Protein AF-A0A2V9PCC1-F1 (afdb_monomer)

Solvent-accessible surface area (backbone atoms only — not comparable to full-atom values): 8270 Å² total; per-residue (Å²): 134,80,91,82,87,78,76,85,77,72,77,67,80,59,93,85,68,75,61,95,77,69,79,76,65,54,59,35,31,35,41,81,29,73,92,60,86,72,47,57,74,40,73,50,79,47,81,43,75,48,68,44,50,47,42,18,50,54,51,19,64,72,63,86,24,42,35,32,40,27,38,42,73,52,75,82,56,82,82,71,51,66,89,36,39,51,58,56,30,20,36,22,38,59,76,44,77,45,81,45,98,86,75,31,36,42,35,34,34,32,25,65,37,41,24,33,57,78,45,61,44,77,68,79,74,31,36,34,29,36,42,45,77,48,82,81,83,77,85,126

Sequence (140 aa):
MAEQTNEEITQALKPSEVDPQLQIPSELPLLPLRDIVIYPFMIVPLFVSRDRSIRAVDEALGENRMILLVCQKDLDKEEPQQEDLYKVGTVAVIMRMLKLPDGRIRILVQGVSRAMIESVNPGGECLHAQIQVVPEILAS

pLDDT: mean 84.95, std 18.97, range [36.06, 98.12]

Mean predicted aligned error: 8.57 Å

Radius of gyration: 16.42 Å; Cα contacts (8 Å, |Δi|>4): 267; chains: 1; bounding box: 61×25×42 Å

Structure (mmCIF, N/CA/C/O backbone):
data_AF-A0A2V9PCC1-F1
#
_entry.id   AF-A0A2V9PCC1-F1
#
loop_
_atom_site.group_PDB
_atom_site.id
_atom_site.type_symbol
_atom_site.label_atom_id
_atom_site.label_alt_id
_atom_site.label_comp_id
_atom_site.label_asym_id
_atom_site.label_entity_id
_atom_site.label_seq_id
_atom_site.pdbx_PDB_ins_code
_atom_site.Cartn_x
_atom_site.Cartn_y
_atom_site.Cartn_z
_atom_site.occupancy
_atom_site.B_iso_or_equiv
_atom_site.auth_seq_id
_atom_site.auth_comp_id
_atom_site.auth_asym_id
_atom_site.auth_atom_id
_atom_site.pdbx_PDB_model_num
ATOM 1 N N . MET A 1 1 ? 46.776 -11.267 8.418 1.00 44.72 1 MET A N 1
ATOM 2 C CA . MET A 1 1 ? 46.351 -9.861 8.262 1.00 44.72 1 MET A CA 1
ATOM 3 C C . MET A 1 1 ? 44.907 -9.929 7.779 1.00 44.72 1 MET A C 1
ATOM 5 O O . MET A 1 1 ? 44.691 -10.021 6.583 1.00 44.72 1 MET A O 1
ATOM 9 N N . ALA A 1 2 ? 43.989 -10.372 8.645 1.00 36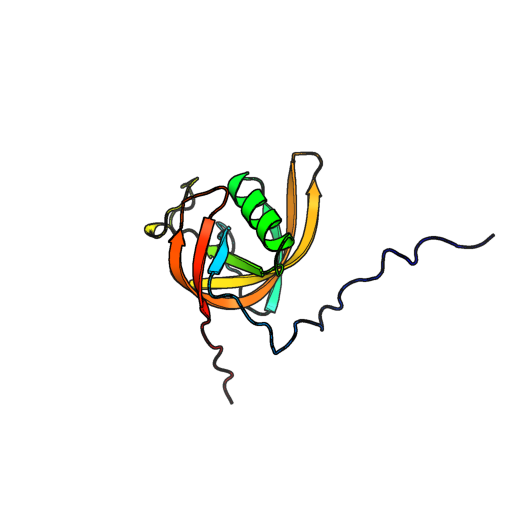.38 2 ALA A N 1
ATOM 10 C CA . ALA A 1 2 ? 43.223 -9.535 9.585 1.00 36.38 2 ALA A CA 1
ATOM 11 C C . ALA A 1 2 ? 42.457 -8.463 8.786 1.00 36.38 2 ALA A C 1
ATOM 13 O O . ALA A 1 2 ? 43.069 -7.517 8.308 1.00 36.38 2 ALA A O 1
ATOM 14 N N . GLU A 1 3 ? 41.243 -8.776 8.329 1.00 46.72 3 GLU A N 1
ATOM 15 C CA . GLU A 1 3 ? 39.999 -8.534 9.091 1.00 46.72 3 GLU A CA 1
ATOM 16 C C . GLU A 1 3 ? 39.817 -7.043 9.376 1.00 46.72 3 GLU A C 1
ATOM 18 O O . GLU A 1 3 ? 40.222 -6.557 10.421 1.00 46.72 3 GLU A O 1
ATOM 23 N N . GLN A 1 4 ? 39.258 -6.339 8.394 1.00 45.84 4 GLN A N 1
ATOM 24 C CA . GLN A 1 4 ? 38.680 -4.988 8.426 1.00 45.84 4 GLN A CA 1
ATOM 25 C C . GLN A 1 4 ? 38.272 -4.771 6.959 1.00 45.84 4 GLN A C 1
ATOM 27 O O . GLN A 1 4 ? 39.127 -4.749 6.083 1.00 45.84 4 GLN A O 1
ATOM 32 N N . THR A 1 5 ? 37.008 -4.900 6.556 1.00 45.47 5 THR A N 1
ATOM 33 C CA . THR A 1 5 ? 35.945 -3.923 6.808 1.00 45.47 5 THR A CA 1
ATOM 34 C C . THR A 1 5 ? 34.610 -4.597 6.477 1.00 45.47 5 THR A C 1
ATOM 36 O O . THR A 1 5 ? 34.262 -4.739 5.310 1.00 45.47 5 THR A O 1
ATOM 39 N N . ASN A 1 6 ? 33.880 -5.076 7.484 1.00 44.25 6 ASN A N 1
ATOM 40 C CA . ASN A 1 6 ? 32.509 -5.585 7.315 1.00 44.25 6 ASN A CA 1
ATOM 41 C C . ASN A 1 6 ? 31.594 -5.194 8.491 1.00 44.25 6 ASN A C 1
ATOM 43 O O . ASN A 1 6 ? 30.522 -5.766 8.669 1.00 44.25 6 ASN A O 1
ATOM 47 N N . GLU A 1 7 ? 32.000 -4.209 9.298 1.00 38.56 7 GLU A N 1
ATOM 48 C CA . GLU A 1 7 ? 31.243 -3.786 10.484 1.00 38.56 7 GLU A CA 1
ATOM 49 C C . GLU A 1 7 ? 30.244 -2.646 10.222 1.00 38.56 7 GLU A C 1
ATOM 51 O O . GLU A 1 7 ? 29.332 -2.458 11.020 1.00 38.56 7 GLU A O 1
ATOM 56 N N . GLU A 1 8 ? 30.297 -1.949 9.083 1.00 37.25 8 GLU A N 1
ATOM 57 C CA . GLU A 1 8 ? 29.400 -0.802 8.830 1.00 37.25 8 GLU A CA 1
ATOM 58 C C . GLU A 1 8 ? 28.034 -1.172 8.212 1.00 37.25 8 GLU A C 1
ATOM 60 O O . GLU A 1 8 ? 27.143 -0.332 8.128 1.00 37.25 8 GLU A O 1
ATOM 65 N N . ILE A 1 9 ? 27.809 -2.434 7.825 1.00 42.81 9 ILE A N 1
ATOM 66 C CA . ILE A 1 9 ? 26.540 -2.879 7.201 1.00 42.81 9 ILE A CA 1
ATOM 67 C C . ILE A 1 9 ? 25.527 -3.377 8.254 1.00 42.81 9 ILE A C 1
ATOM 69 O O . ILE A 1 9 ? 24.342 -3.565 7.970 1.00 42.81 9 ILE A O 1
ATOM 73 N N . THR A 1 10 ? 25.953 -3.533 9.510 1.00 36.06 10 THR A N 1
ATOM 74 C CA . THR A 1 10 ? 25.140 -4.135 10.579 1.00 36.06 10 THR A CA 1
ATOM 75 C C . THR A 1 10 ? 24.492 -3.100 11.493 1.00 36.06 10 THR A C 1
ATOM 77 O O . THR A 1 10 ? 24.432 -3.290 12.702 1.00 36.06 10 THR A O 1
ATOM 80 N N . GLN A 1 11 ? 23.925 -2.032 10.935 1.00 40.41 11 GLN A N 1
ATOM 81 C CA . GLN A 1 11 ? 22.886 -1.280 11.646 1.00 40.41 11 GLN A CA 1
ATOM 82 C C . GLN A 1 11 ? 21.513 -1.705 11.127 1.00 40.41 11 GLN A C 1
ATOM 84 O O . GLN A 1 11 ? 20.716 -0.941 10.592 1.00 40.41 11 GLN A O 1
ATOM 89 N N . ALA A 1 12 ? 21.272 -3.011 11.251 1.00 41.28 12 ALA A N 1
ATOM 90 C CA . ALA A 1 12 ? 19.953 -3.589 11.122 1.00 41.28 12 ALA A CA 1
ATOM 91 C C . ALA A 1 12 ? 19.090 -3.039 12.262 1.00 41.28 12 ALA A C 1
ATOM 93 O O . ALA A 1 12 ? 19.346 -3.342 13.427 1.00 41.28 12 ALA A O 1
ATOM 94 N N . LEU A 1 13 ? 18.066 -2.259 11.913 1.00 46.56 13 LEU A N 1
ATOM 95 C CA . LEU A 1 13 ? 16.925 -2.031 12.795 1.00 46.56 13 LEU A CA 1
ATOM 96 C C . LEU A 1 13 ? 16.486 -3.397 13.326 1.00 46.56 13 LEU A C 1
ATOM 98 O O . LEU A 1 13 ? 16.181 -4.314 12.549 1.00 46.56 13 LEU A O 1
ATOM 102 N N . LYS A 1 14 ? 16.560 -3.564 14.645 1.00 39.88 14 LYS A N 1
ATOM 103 C CA . LYS A 1 14 ? 16.131 -4.796 15.293 1.00 39.88 14 LYS A CA 1
ATOM 104 C C . LYS A 1 14 ? 14.619 -4.915 15.062 1.00 39.88 14 LYS A C 1
ATOM 106 O O . LYS A 1 14 ? 13.917 -3.924 15.247 1.00 39.88 14 LYS A O 1
ATOM 111 N N . PRO A 1 15 ? 14.082 -6.099 14.715 1.00 45.28 15 PRO A N 1
ATOM 112 C CA . PRO A 1 15 ? 12.635 -6.298 14.548 1.00 45.28 15 PRO A CA 1
ATOM 113 C C . PRO A 1 15 ? 11.786 -5.904 15.775 1.00 45.28 15 PRO A C 1
ATOM 115 O O . PRO A 1 15 ? 10.567 -5.828 15.682 1.00 45.28 15 PRO A O 1
ATOM 118 N N . SER A 1 16 ? 12.425 -5.669 16.926 1.00 43.50 16 SER A N 1
ATOM 119 C CA . SER A 1 16 ? 11.834 -5.267 18.203 1.00 43.50 16 SER A CA 1
ATOM 120 C C . SER A 1 16 ? 11.613 -3.755 18.386 1.00 43.50 16 SER A C 1
ATOM 122 O O . SER A 1 16 ? 11.226 -3.354 19.477 1.00 43.50 16 SER A O 1
ATOM 124 N N . GLU A 1 17 ? 11.874 -2.911 17.383 1.00 48.38 17 GLU A N 1
ATOM 125 C CA . GLU A 1 17 ? 11.809 -1.438 17.501 1.00 48.38 17 GLU A CA 1
ATOM 126 C C . GLU A 1 17 ? 10.668 -0.807 16.679 1.00 48.38 17 GLU A C 1
ATOM 128 O O . GLU A 1 17 ? 10.809 0.290 16.144 1.00 48.38 17 GLU A O 1
ATOM 133 N N . VAL A 1 18 ? 9.514 -1.472 16.562 1.00 47.62 18 VAL 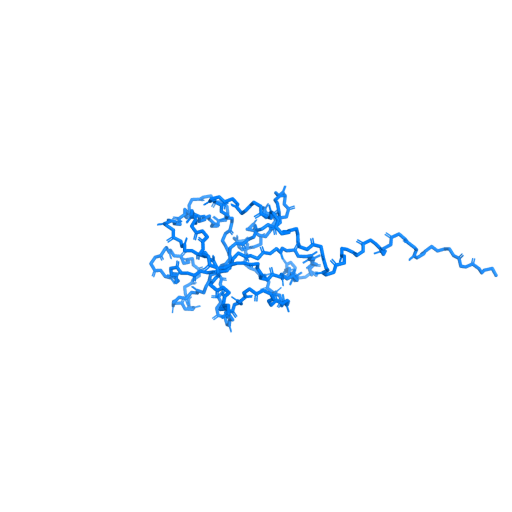A N 1
ATOM 134 C CA . VAL A 1 18 ? 8.291 -0.732 16.205 1.00 47.62 18 VAL A CA 1
ATOM 135 C C . VAL A 1 18 ? 7.864 0.028 17.457 1.00 47.62 18 VAL A C 1
ATOM 137 O O . VAL A 1 18 ? 7.421 -0.583 18.428 1.00 47.62 18 VAL A O 1
ATOM 140 N N . ASP A 1 19 ? 8.074 1.344 17.455 1.00 50.88 19 ASP A N 1
ATOM 141 C CA . ASP A 1 19 ? 7.714 2.228 18.565 1.00 50.88 19 ASP A CA 1
ATOM 142 C C . ASP A 1 19 ? 6.216 2.059 18.910 1.00 50.88 19 ASP A C 1
ATOM 144 O O . ASP A 1 19 ? 5.368 2.270 18.036 1.00 50.88 19 ASP A O 1
ATOM 148 N N . PRO A 1 20 ? 5.851 1.697 20.158 1.00 46.47 20 PRO A N 1
ATOM 149 C CA . PRO A 1 20 ? 4.458 1.611 20.604 1.00 46.47 20 PRO A CA 1
ATOM 150 C C . PRO A 1 20 ? 3.668 2.922 20.452 1.00 46.47 20 PRO A C 1
ATOM 152 O O . PRO A 1 20 ? 2.445 2.910 20.575 1.00 46.47 20 PRO A O 1
ATOM 155 N N . GLN A 1 21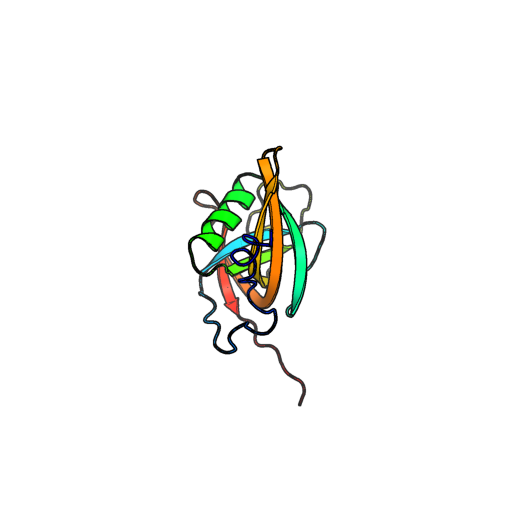 ? 4.347 4.047 20.209 1.00 52.97 21 GLN A N 1
ATOM 156 C CA . GLN A 1 21 ? 3.762 5.370 19.987 1.00 52.97 21 GLN A CA 1
ATOM 157 C C . GLN A 1 21 ? 3.773 5.795 18.512 1.00 52.97 21 GLN A C 1
ATOM 159 O O . GLN A 1 21 ? 3.737 6.993 18.231 1.00 52.97 21 GLN A O 1
ATOM 164 N N . LEU A 1 22 ? 3.834 4.849 17.566 1.00 65.12 22 LEU A N 1
ATOM 165 C CA . LEU A 1 22 ? 3.836 5.147 16.133 1.00 65.12 22 LEU A CA 1
ATOM 166 C C . LEU A 1 22 ? 2.642 6.050 15.761 1.00 65.12 22 LEU A C 1
ATOM 168 O O . LEU A 1 22 ? 1.496 5.601 15.683 1.00 65.12 22 LEU A O 1
ATOM 172 N N . GLN A 1 23 ? 2.905 7.341 15.545 1.00 85.31 23 GLN A N 1
ATOM 173 C CA . GLN A 1 23 ? 1.892 8.289 15.091 1.00 85.31 23 GLN A CA 1
ATOM 174 C C . GLN A 1 23 ? 1.655 8.044 13.608 1.00 85.31 23 GLN A C 1
ATOM 176 O O . GLN A 1 23 ? 2.412 8.511 12.760 1.00 85.31 23 GLN A O 1
ATOM 181 N N . ILE A 1 24 ? 0.623 7.258 13.312 1.00 93.12 24 ILE A N 1
ATOM 182 C CA . ILE A 1 24 ? 0.178 7.014 11.944 1.00 93.12 24 ILE A CA 1
ATOM 183 C C . ILE A 1 24 ? -0.448 8.317 11.419 1.00 93.12 24 ILE A C 1
ATOM 185 O O . ILE A 1 24 ? -1.422 8.789 12.016 1.00 93.12 24 ILE A O 1
ATOM 189 N N . PRO A 1 25 ? 0.084 8.909 10.335 1.00 94.50 25 PRO A N 1
ATOM 190 C CA . PRO A 1 25 ? -0.520 10.079 9.710 1.00 94.50 25 PRO A CA 1
ATOM 191 C C . PRO A 1 25 ? -1.944 9.796 9.227 1.00 94.50 25 PRO A C 1
ATOM 193 O O . PRO A 1 25 ? -2.278 8.667 8.864 1.00 94.50 25 PRO A O 1
ATOM 196 N N . SER A 1 26 ? -2.773 10.838 9.162 1.00 94.81 26 SER A N 1
ATOM 197 C CA . SER A 1 26 ? -4.124 10.728 8.600 1.00 94.81 26 SER A CA 1
ATOM 198 C C . SER A 1 26 ? -4.126 10.541 7.084 1.00 94.81 26 SER A C 1
ATOM 200 O O . SER A 1 26 ? -5.144 10.141 6.542 1.00 94.81 26 SER A O 1
ATOM 202 N N . GLU A 1 27 ? -3.010 10.798 6.399 1.00 96.25 27 GLU A N 1
ATOM 203 C CA . GLU A 1 27 ? -2.845 10.585 4.962 1.00 96.25 27 GLU A CA 1
ATOM 204 C C . GLU A 1 27 ? -1.575 9.785 4.693 1.00 96.25 27 GLU A C 1
ATOM 206 O O . GLU A 1 27 ? -0.525 10.086 5.256 1.00 96.25 27 GLU A O 1
ATOM 211 N N . LEU A 1 28 ? -1.668 8.764 3.844 1.00 97.44 28 LEU A N 1
ATOM 212 C CA . LEU A 1 28 ? -0.524 7.938 3.467 1.00 97.44 28 LEU A CA 1
ATOM 213 C C . LEU A 1 28 ? -0.506 7.652 1.964 1.00 97.44 28 LEU A C 1
ATOM 215 O O . LEU A 1 28 ? -1.579 7.515 1.358 1.00 97.44 28 LEU A O 1
ATOM 219 N N . PRO A 1 29 ? 0.688 7.456 1.372 1.00 97.44 29 PRO A N 1
ATOM 220 C CA . PRO A 1 29 ? 0.797 6.844 0.059 1.00 97.44 29 PRO A CA 1
ATOM 221 C C . PRO A 1 29 ? 0.180 5.440 0.092 1.00 97.44 29 PRO A C 1
ATOM 223 O O . PRO A 1 29 ? 0.323 4.682 1.058 1.00 97.44 29 PRO A O 1
ATOM 226 N N . LEU A 1 30 ? -0.528 5.090 -0.977 1.00 97.06 30 LEU A N 1
ATOM 227 C CA . LEU A 1 30 ? -1.312 3.870 -1.109 1.00 97.06 30 LEU A CA 1
ATOM 228 C C . LEU A 1 30 ? -0.675 2.946 -2.147 1.00 97.06 30 LEU A C 1
ATOM 230 O O . LEU A 1 30 ? -0.469 3.311 -3.306 1.00 97.06 30 LEU A O 1
ATOM 234 N N . LEU A 1 31 ? -0.431 1.702 -1.737 1.00 96.62 31 LEU A N 1
ATOM 235 C CA . LEU A 1 31 ? 0.025 0.613 -2.590 1.00 96.62 31 LEU A CA 1
ATOM 236 C C . LEU A 1 31 ? -1.109 -0.404 -2.803 1.00 96.62 31 LEU A C 1
ATOM 238 O O . LEU A 1 31 ? -1.443 -1.163 -1.885 1.00 96.62 31 LEU A O 1
ATOM 242 N N . PRO A 1 32 ? -1.682 -0.473 -4.016 1.00 95.44 32 PRO A N 1
ATOM 243 C CA . PRO A 1 32 ? -2.659 -1.496 -4.350 1.00 95.44 32 PRO A CA 1
ATOM 244 C C . PRO A 1 32 ? -2.010 -2.888 -4.444 1.00 95.44 32 PRO A C 1
ATOM 246 O O . PRO A 1 32 ? -1.035 -3.073 -5.170 1.00 95.44 32 PRO A O 1
ATOM 249 N N . LEU A 1 33 ? -2.589 -3.882 -3.773 1.00 94.94 33 LEU A N 1
ATOM 250 C CA . LEU A 1 33 ? -2.180 -5.288 -3.786 1.00 94.94 33 LEU A CA 1
ATOM 251 C C . LEU A 1 33 ? -3.203 -6.146 -4.540 1.00 94.94 33 LEU A C 1
ATOM 253 O O . LEU A 1 33 ? -4.402 -5.877 -4.487 1.00 94.94 33 LEU A O 1
ATOM 257 N N . ARG A 1 34 ? -2.730 -7.187 -5.232 1.00 90.19 34 ARG A N 1
ATOM 258 C CA . ARG A 1 34 ? -3.583 -8.111 -6.002 1.00 90.19 34 ARG A CA 1
ATOM 259 C C . ARG A 1 34 ? -3.658 -9.502 -5.378 1.00 90.19 34 ARG A C 1
ATOM 261 O O . ARG A 1 34 ? -4.746 -10.000 -5.123 1.00 90.19 34 ARG A O 1
ATOM 268 N N . ASP A 1 35 ? -2.505 -10.086 -5.069 1.00 84.94 35 ASP A N 1
ATOM 269 C CA . ASP A 1 35 ? -2.421 -11.513 -4.725 1.00 84.94 35 ASP A CA 1
ATOM 270 C C . ASP A 1 35 ? -2.349 -11.794 -3.218 1.00 84.94 35 ASP A C 1
ATOM 272 O O . ASP A 1 35 ? -2.298 -12.951 -2.801 1.00 84.94 35 ASP A O 1
ATOM 276 N N . ILE A 1 36 ? -2.285 -10.752 -2.384 1.00 91.38 36 ILE A N 1
ATOM 277 C CA . ILE A 1 36 ? -2.020 -10.913 -0.955 1.00 91.38 36 ILE A CA 1
ATOM 278 C C . ILE A 1 36 ? -2.711 -9.856 -0.098 1.00 91.38 36 ILE A C 1
ATOM 280 O O . ILE A 1 36 ? -2.673 -8.663 -0.393 1.00 91.38 36 ILE A O 1
ATOM 284 N N . VAL A 1 37 ? -3.278 -10.321 1.015 1.00 94.50 37 VAL A N 1
ATOM 285 C CA . VAL A 1 37 ? -3.750 -9.494 2.127 1.00 94.50 37 VAL A CA 1
ATOM 286 C C . VAL A 1 37 ? -2.685 -9.533 3.220 1.00 94.50 37 VAL A C 1
ATOM 288 O O . VAL A 1 37 ? -2.304 -10.609 3.680 1.00 94.50 37 VAL A O 1
ATOM 291 N N . ILE A 1 38 ? -2.205 -8.366 3.637 1.00 95.12 38 ILE A N 1
ATOM 292 C CA . ILE A 1 38 ? -1.256 -8.233 4.745 1.00 95.12 38 ILE A CA 1
ATOM 293 C C . ILE A 1 38 ? -2.041 -7.910 6.010 1.00 95.12 38 ILE A C 1
ATOM 295 O O . ILE A 1 38 ? -2.924 -7.062 5.978 1.00 95.12 38 ILE A O 1
ATOM 299 N N . TYR A 1 39 ? -1.713 -8.571 7.115 1.00 94.69 39 TYR A N 1
ATOM 300 C CA . TYR A 1 39 ? -2.253 -8.270 8.437 1.00 94.69 39 TYR A CA 1
ATOM 301 C C . TYR A 1 39 ? -1.202 -7.569 9.305 1.00 94.69 39 TYR A C 1
ATOM 303 O O . TYR A 1 39 ? -0.002 -7.659 9.022 1.00 94.69 39 TYR A O 1
ATOM 311 N N . PRO A 1 40 ? -1.629 -6.881 10.377 1.00 93.38 40 PRO A N 1
ATOM 312 C CA . PRO A 1 40 ? -0.725 -6.404 11.417 1.00 93.38 40 PRO A CA 1
ATOM 313 C C . PRO A 1 40 ? 0.240 -7.499 11.894 1.00 93.38 40 PRO A C 1
ATOM 315 O O . PRO A 1 40 ? -0.091 -8.686 11.899 1.00 93.38 40 PRO A O 1
ATOM 318 N N . PHE A 1 41 ? 1.462 -7.094 12.237 1.00 90.81 41 PHE A N 1
ATOM 319 C CA . PHE A 1 41 ? 2.599 -7.931 12.642 1.00 90.81 41 PHE A CA 1
ATOM 320 C C . PHE A 1 41 ? 3.195 -8.851 11.564 1.00 90.81 41 PHE A C 1
ATOM 322 O O . PHE A 1 41 ? 4.288 -9.382 11.768 1.00 90.81 41 PHE A O 1
ATOM 329 N N . MET A 1 42 ? 2.554 -9.022 10.401 1.00 95.38 42 MET A N 1
ATOM 330 C CA . MET A 1 42 ? 3.141 -9.800 9.305 1.00 95.38 42 MET A CA 1
ATOM 331 C C . MET A 1 42 ? 4.363 -9.091 8.718 1.00 95.38 42 MET A C 1
ATOM 333 O O . MET A 1 42 ? 4.304 -7.899 8.424 1.00 95.38 42 MET A O 1
ATOM 337 N N . ILE A 1 43 ? 5.436 -9.846 8.470 1.00 97.25 43 ILE A N 1
ATOM 338 C CA . ILE A 1 43 ? 6.618 -9.380 7.736 1.00 97.25 43 ILE A CA 1
ATOM 339 C C . ILE A 1 43 ? 6.685 -10.129 6.408 1.00 97.25 43 ILE A C 1
ATOM 341 O O . ILE A 1 43 ? 6.861 -11.347 6.390 1.00 97.25 43 ILE A O 1
ATOM 345 N N . VAL A 1 44 ? 6.535 -9.413 5.292 1.00 96.12 44 VAL A N 1
ATOM 346 C CA . VAL A 1 44 ? 6.406 -10.027 3.962 1.00 96.12 44 VAL A CA 1
ATOM 347 C C . VAL A 1 44 ? 7.232 -9.260 2.926 1.00 96.12 44 VAL A C 1
ATOM 349 O O . VAL A 1 44 ? 7.222 -8.028 2.918 1.00 96.12 44 VAL A O 1
ATOM 352 N N . PRO A 1 45 ? 7.967 -9.952 2.036 1.00 96.56 45 PRO A N 1
ATO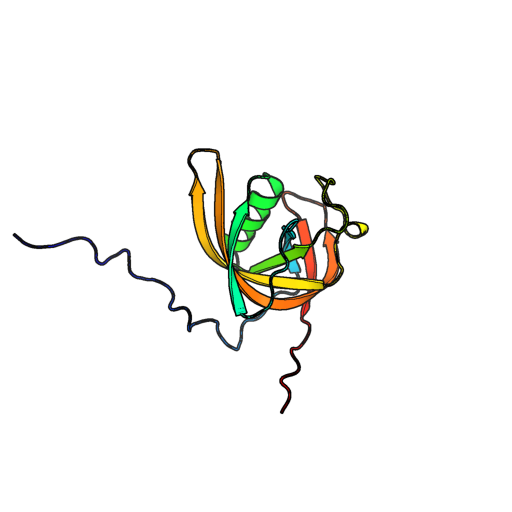M 353 C CA . PRO A 1 45 ? 8.585 -9.314 0.883 1.00 96.56 45 PRO A CA 1
ATOM 354 C C . PRO A 1 45 ? 7.553 -9.061 -0.229 1.00 96.56 45 PRO A C 1
ATOM 356 O O . PRO A 1 45 ? 6.841 -9.981 -0.625 1.00 96.56 45 PRO A O 1
ATOM 359 N N . LEU A 1 46 ? 7.527 -7.851 -0.791 1.00 96.38 46 LEU A N 1
ATOM 360 C CA . LEU A 1 46 ? 6.687 -7.483 -1.935 1.00 96.38 46 LEU A CA 1
ATOM 361 C C . LEU A 1 46 ? 7.546 -7.077 -3.137 1.00 96.38 46 LEU A C 1
ATOM 363 O O . LEU A 1 46 ? 8.597 -6.449 -2.983 1.00 96.38 46 LEU A O 1
ATOM 367 N N . PHE A 1 47 ? 7.081 -7.428 -4.335 1.00 94.94 47 PHE A N 1
ATOM 368 C CA . PHE A 1 47 ? 7.667 -6.998 -5.602 1.00 94.94 47 PHE A CA 1
ATOM 369 C C . PHE A 1 47 ? 6.787 -5.920 -6.220 1.00 94.94 47 PHE A C 1
ATOM 371 O O . PHE A 1 47 ? 5.586 -6.119 -6.383 1.00 94.94 47 PHE A O 1
ATOM 378 N N . VAL A 1 48 ? 7.392 -4.794 -6.581 1.00 94.81 48 VAL A N 1
ATOM 379 C CA . VAL A 1 48 ? 6.693 -3.655 -7.174 1.00 94.81 48 VAL A CA 1
ATOM 380 C C . VAL A 1 48 ? 7.358 -3.322 -8.505 1.00 94.81 48 VAL A C 1
ATOM 382 O O . VAL A 1 48 ? 8.579 -3.194 -8.589 1.00 94.81 48 VAL A O 1
ATOM 385 N N . SER A 1 49 ? 6.554 -3.233 -9.562 1.00 93.00 49 SER A N 1
ATOM 386 C CA . SER A 1 49 ? 7.035 -3.033 -10.937 1.00 93.00 49 SER A CA 1
ATOM 387 C C . SER A 1 49 ? 6.394 -1.855 -11.660 1.00 93.00 49 SER A C 1
ATOM 389 O O . SER A 1 49 ? 6.892 -1.453 -12.702 1.00 93.00 49 SER A O 1
ATOM 391 N N . ARG A 1 50 ? 5.280 -1.328 -11.148 1.00 92.38 50 ARG A N 1
ATOM 392 C CA . ARG A 1 50 ? 4.519 -0.269 -11.811 1.00 92.38 50 ARG A CA 1
ATOM 393 C C . ARG A 1 50 ? 4.997 1.086 -11.333 1.00 92.38 50 ARG A C 1
ATOM 395 O O . ARG A 1 50 ? 5.057 1.293 -10.123 1.00 92.38 50 ARG A O 1
ATOM 402 N N . ASP A 1 51 ? 5.258 2.003 -12.259 1.00 92.38 51 ASP A N 1
ATOM 403 C CA . ASP A 1 51 ? 5.850 3.314 -11.963 1.00 92.38 51 ASP A CA 1
ATOM 404 C C . ASP A 1 51 ? 5.118 4.040 -10.835 1.00 92.38 51 ASP A C 1
ATOM 406 O O . ASP A 1 51 ? 5.729 4.452 -9.855 1.00 92.38 51 ASP A O 1
ATOM 410 N N . ARG A 1 52 ? 3.786 4.100 -10.906 1.00 92.75 52 ARG A N 1
ATOM 411 C CA . ARG A 1 52 ? 2.955 4.748 -9.884 1.00 92.75 52 ARG A CA 1
ATOM 412 C C . ARG A 1 52 ? 3.120 4.132 -8.487 1.00 92.75 52 ARG A C 1
ATOM 414 O O . ARG A 1 52 ? 3.121 4.841 -7.485 1.00 92.75 52 ARG A O 1
ATOM 421 N N . SER A 1 53 ? 3.276 2.813 -8.419 1.00 95.12 53 SER A N 1
ATOM 422 C CA . SER A 1 53 ? 3.508 2.081 -7.171 1.00 95.12 53 SER A CA 1
ATOM 423 C C . SER A 1 53 ? 4.948 2.224 -6.678 1.00 95.12 53 SER A C 1
ATOM 425 O O . SER A 1 53 ? 5.169 2.299 -5.474 1.00 95.12 53 SER A O 1
ATOM 427 N N . ILE A 1 54 ? 5.924 2.292 -7.588 1.00 95.88 54 ILE A N 1
ATOM 428 C CA . ILE A 1 54 ? 7.322 2.597 -7.256 1.00 95.88 54 ILE A CA 1
ATOM 429 C C . ILE A 1 54 ? 7.407 3.993 -6.632 1.00 95.88 54 ILE A C 1
ATOM 431 O O . ILE A 1 54 ? 8.041 4.150 -5.595 1.00 95.88 54 ILE A O 1
ATOM 435 N N . ARG A 1 55 ? 6.689 4.976 -7.188 1.00 95.88 55 ARG A N 1
ATOM 436 C CA . ARG A 1 55 ? 6.625 6.333 -6.632 1.00 95.88 55 ARG A CA 1
ATOM 437 C C . ARG A 1 55 ? 5.983 6.380 -5.246 1.00 95.88 55 ARG A C 1
ATOM 439 O O . ARG A 1 55 ? 6.537 7.031 -4.375 1.00 95.88 55 ARG A O 1
ATOM 446 N N . ALA A 1 56 ? 4.904 5.626 -5.004 1.00 96.44 56 ALA A N 1
ATOM 447 C CA . ALA A 1 56 ? 4.319 5.504 -3.659 1.00 96.44 56 ALA A CA 1
ATOM 448 C C . ALA A 1 56 ? 5.333 4.968 -2.630 1.00 96.44 56 ALA A C 1
ATOM 450 O O . ALA A 1 56 ? 5.366 5.407 -1.483 1.00 96.44 56 ALA A O 1
ATOM 451 N N . VAL A 1 57 ? 6.171 4.012 -3.042 1.00 97.19 57 VAL A N 1
ATOM 452 C CA . VAL A 1 57 ? 7.237 3.462 -2.196 1.00 97.19 57 VAL A CA 1
ATOM 453 C C . VAL A 1 57 ? 8.353 4.477 -1.961 1.00 97.19 57 VAL A C 1
ATOM 455 O O . VAL A 1 57 ? 8.801 4.617 -0.825 1.00 97.19 57 VAL A O 1
ATOM 458 N N . ASP A 1 58 ? 8.812 5.166 -3.005 1.00 96.38 58 ASP A N 1
ATOM 459 C CA . ASP A 1 58 ? 9.862 6.182 -2.891 1.00 96.38 58 ASP A CA 1
ATOM 460 C C . ASP A 1 58 ? 9.403 7.361 -2.007 1.00 96.38 58 ASP A C 1
ATOM 462 O O . ASP A 1 58 ? 10.173 7.822 -1.165 1.00 96.38 58 ASP A O 1
ATOM 466 N N . GLU A 1 59 ? 8.142 7.787 -2.125 1.00 96.19 59 GLU A N 1
ATOM 467 C CA . GLU A 1 59 ? 7.526 8.826 -1.289 1.00 96.19 59 GLU A CA 1
ATOM 468 C C . GLU A 1 59 ? 7.438 8.393 0.178 1.00 96.19 59 GLU A C 1
ATOM 470 O O . GLU A 1 59 ? 7.971 9.076 1.052 1.00 96.19 59 GLU A O 1
ATOM 475 N N . ALA A 1 60 ? 6.915 7.190 0.451 1.00 96.94 60 ALA A N 1
ATOM 476 C CA . ALA A 1 60 ? 6.906 6.629 1.802 1.00 96.94 60 ALA A CA 1
ATOM 477 C C . ALA A 1 60 ? 8.317 6.595 2.418 1.00 96.94 60 ALA A C 1
ATOM 479 O O . ALA A 1 60 ? 8.505 6.960 3.579 1.00 96.94 60 ALA A O 1
ATOM 480 N N . LEU A 1 61 ? 9.329 6.172 1.650 1.00 95.81 61 LEU A N 1
ATOM 481 C CA . LEU A 1 61 ? 10.726 6.126 2.097 1.00 95.81 61 LEU A CA 1
ATOM 482 C C . LEU A 1 61 ? 11.331 7.513 2.368 1.00 95.81 61 LEU A C 1
ATOM 484 O O . LEU A 1 61 ? 12.253 7.599 3.183 1.00 95.81 61 LEU A O 1
ATOM 488 N N . GLY A 1 62 ? 10.842 8.558 1.694 1.00 95.00 62 GLY A N 1
ATOM 489 C CA . GLY A 1 62 ? 11.239 9.953 1.897 1.00 95.00 62 GLY A CA 1
ATOM 490 C C . GLY A 1 62 ? 10.608 10.615 3.126 1.00 95.00 62 GLY A C 1
ATOM 491 O O . GLY A 1 62 ? 11.121 11.630 3.593 1.00 95.00 62 GLY A O 1
ATOM 492 N N . GLU A 1 63 ? 9.540 10.027 3.668 1.00 92.75 63 GLU A N 1
ATOM 493 C CA . GLU A 1 63 ? 8.808 10.537 4.828 1.00 92.75 63 GLU A CA 1
ATOM 494 C C . GLU A 1 63 ? 9.038 9.674 6.088 1.00 92.75 63 GLU A C 1
ATOM 496 O O . GLU A 1 63 ? 10.148 9.564 6.608 1.00 92.75 63 GLU A O 1
ATOM 501 N N . ASN A 1 64 ? 7.979 9.057 6.616 1.00 91.94 64 ASN A N 1
ATOM 502 C CA . ASN A 1 64 ? 7.963 8.266 7.851 1.00 91.94 64 ASN A CA 1
ATOM 503 C C . ASN A 1 64 ? 8.049 6.748 7.595 1.00 91.94 64 ASN A C 1
ATOM 505 O O . ASN A 1 64 ? 7.883 5.955 8.523 1.00 91.94 64 ASN A O 1
ATOM 509 N N . ARG A 1 65 ? 8.321 6.334 6.347 1.00 96.62 65 ARG A N 1
ATOM 510 C CA . ARG A 1 65 ? 8.389 4.934 5.885 1.00 96.62 65 ARG A CA 1
ATOM 511 C C . ARG A 1 65 ? 7.076 4.169 5.989 1.00 96.62 65 ARG A C 1
ATOM 513 O O . ARG A 1 65 ? 7.092 2.950 5.797 1.00 96.62 65 ARG A O 1
ATOM 520 N N . MET A 1 66 ? 5.962 4.838 6.279 1.00 97.25 66 MET A N 1
ATOM 521 C CA . MET A 1 66 ? 4.651 4.210 6.319 1.00 97.25 66 MET A CA 1
ATOM 522 C C . MET A 1 66 ? 3.995 4.242 4.947 1.00 97.25 66 MET A C 1
ATOM 524 O O . MET A 1 66 ? 4.093 5.208 4.199 1.00 97.25 66 MET A O 1
ATOM 528 N N . ILE A 1 67 ? 3.308 3.156 4.631 1.00 98.00 67 ILE A N 1
ATOM 529 C CA . ILE A 1 67 ? 2.563 2.996 3.393 1.00 98.00 67 ILE A CA 1
ATOM 530 C C . ILE A 1 67 ? 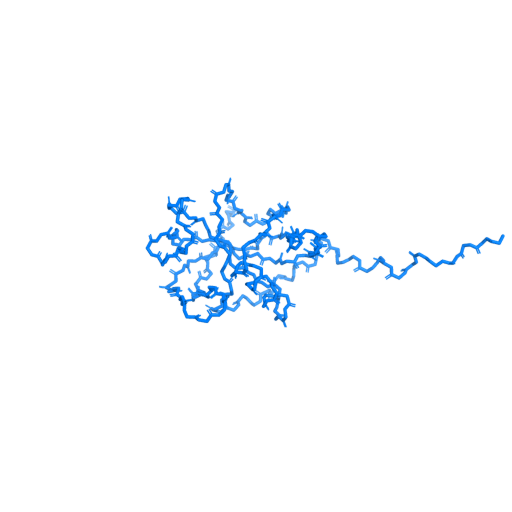1.271 2.248 3.697 1.00 98.00 67 ILE A C 1
ATOM 532 O O . ILE A 1 67 ? 1.250 1.322 4.515 1.00 98.00 67 ILE A O 1
ATOM 536 N N . LEU A 1 68 ? 0.180 2.642 3.050 1.00 98.12 68 LEU A N 1
ATOM 537 C CA . LEU A 1 68 ? -1.085 1.938 3.163 1.00 98.12 68 LEU A CA 1
ATOM 538 C C . LEU A 1 68 ? -1.162 0.836 2.106 1.00 98.12 68 LEU A C 1
ATOM 540 O O . LEU A 1 68 ? -1.159 1.101 0.907 1.00 98.12 68 LEU A O 1
ATOM 544 N N . LEU A 1 69 ? -1.276 -0.410 2.551 1.00 97.94 69 LEU A N 1
ATOM 545 C CA . LEU A 1 69 ? -1.444 -1.576 1.694 1.00 97.94 69 LEU A CA 1
ATOM 546 C C . LEU A 1 69 ? -2.928 -1.919 1.572 1.00 97.94 69 LEU A C 1
ATOM 548 O O . LEU A 1 69 ? -3.589 -2.178 2.580 1.00 97.94 69 LEU A O 1
ATOM 552 N N . VAL A 1 70 ? -3.461 -1.943 0.349 1.00 97.25 70 VAL A N 1
ATOM 553 C CA . VAL A 1 70 ? -4.902 -2.139 0.116 1.00 97.25 70 VAL A CA 1
ATOM 554 C C . VAL A 1 70 ? -5.123 -3.128 -1.009 1.00 97.25 70 VAL A C 1
ATOM 556 O O . VAL A 1 70 ? -4.562 -2.974 -2.086 1.00 97.25 70 VAL A O 1
ATOM 559 N N . CYS A 1 71 ? -5.969 -4.131 -0.795 1.00 95.75 71 CYS A N 1
ATOM 560 C CA . CYS A 1 71 ? -6.321 -5.059 -1.865 1.00 95.75 71 CYS A CA 1
ATOM 561 C C . CYS A 1 71 ? -7.227 -4.399 -2.915 1.00 95.75 71 CYS A C 1
ATOM 563 O O . CYS A 1 71 ? -8.094 -3.581 -2.591 1.00 95.75 71 CYS A O 1
ATOM 565 N N . GLN A 1 72 ? -7.050 -4.800 -4.170 1.00 94.38 72 GLN A N 1
ATOM 566 C CA . GLN A 1 72 ? -7.947 -4.453 -5.268 1.00 94.38 72 GLN A CA 1
ATOM 567 C C . GLN A 1 72 ? -9.124 -5.436 -5.316 1.00 94.38 72 GLN A C 1
ATOM 569 O O . GLN A 1 72 ? -8.976 -6.621 -5.021 1.00 94.38 72 GLN A O 1
ATOM 574 N N . LYS A 1 73 ? -10.305 -4.938 -5.682 1.00 92.56 73 LYS A N 1
ATOM 575 C CA . LYS A 1 73 ? -11.487 -5.748 -6.004 1.00 92.56 73 LYS A CA 1
ATOM 576 C C . LYS A 1 73 ? -11.409 -6.278 -7.429 1.00 92.56 73 LYS A C 1
ATOM 578 O O . LYS A 1 73 ? -11.706 -7.444 -7.660 1.00 92.56 73 LYS A O 1
ATOM 583 N N . ASP A 1 74 ? -11.019 -5.408 -8.356 1.00 88.06 74 ASP A N 1
ATOM 584 C CA . ASP A 1 74 ? -10.755 -5.746 -9.748 1.00 88.06 74 ASP A CA 1
ATOM 585 C C . ASP A 1 74 ? -9.241 -5.874 -9.937 1.00 88.06 74 ASP A C 1
ATOM 587 O O . ASP A 1 74 ? -8.507 -4.893 -9.826 1.00 88.06 74 ASP A O 1
ATOM 591 N N . LEU A 1 75 ? -8.776 -7.101 -10.165 1.00 83.69 75 LEU A N 1
ATOM 592 C CA . LEU A 1 75 ? -7.353 -7.417 -10.285 1.00 83.69 75 LEU A CA 1
ATOM 593 C C . LEU A 1 75 ? -6.783 -7.053 -11.662 1.00 83.69 75 LEU A C 1
ATOM 595 O O . LEU A 1 75 ? -5.564 -6.941 -11.798 1.00 83.69 75 LEU A O 1
ATOM 599 N N . ASP A 1 76 ? -7.635 -6.852 -12.668 1.00 83.44 76 ASP A N 1
ATOM 600 C CA . ASP A 1 76 ? -7.208 -6.557 -14.036 1.00 83.44 76 ASP A CA 1
ATOM 601 C C . ASP A 1 76 ? -7.019 -5.053 -14.251 1.00 83.44 76 ASP A C 1
ATOM 603 O O . ASP A 1 76 ? -6.280 -4.628 -15.145 1.00 83.44 76 ASP A O 1
ATOM 607 N N . LYS A 1 77 ? -7.615 -4.225 -13.386 1.00 85.81 77 LYS A N 1
ATOM 608 C CA . LYS A 1 77 ? -7.515 -2.775 -13.501 1.00 85.81 77 LYS A CA 1
ATOM 609 C C . LYS A 1 77 ? -6.110 -2.289 -13.185 1.00 85.81 77 LYS A C 1
ATOM 611 O O . LYS A 1 77 ? -5.547 -2.499 -12.106 1.00 85.81 77 LYS A O 1
ATOM 616 N N . GLU A 1 78 ? -5.516 -1.621 -14.165 1.00 80.56 78 GLU A N 1
ATOM 617 C CA . GLU A 1 78 ? -4.197 -1.041 -14.004 1.00 80.56 78 GLU A CA 1
ATOM 618 C C . GLU A 1 78 ? -4.288 0.177 -13.075 1.00 80.56 78 GLU A C 1
ATOM 620 O O . GLU A 1 78 ? -3.653 0.203 -12.032 1.00 80.56 78 GLU A O 1
ATOM 625 N N . GLU A 1 79 ? -5.141 1.158 -13.326 1.00 84.94 79 GLU A N 1
ATOM 626 C CA . GLU A 1 79 ? -5.265 2.321 -12.436 1.00 84.94 79 GLU A CA 1
ATOM 627 C C . GLU A 1 79 ? -6.529 2.238 -11.567 1.00 84.94 79 GLU A C 1
ATOM 629 O O . GLU A 1 79 ? -7.578 2.749 -11.974 1.00 84.94 79 GLU A O 1
ATOM 634 N N . PRO A 1 80 ? -6.475 1.579 -10.387 1.00 88.81 80 PRO A N 1
ATOM 635 C CA . PRO A 1 80 ? -7.641 1.466 -9.526 1.00 88.81 80 PRO A CA 1
ATOM 636 C C . PRO A 1 80 ? -8.024 2.836 -8.963 1.00 88.81 80 PRO A C 1
ATOM 638 O O . PRO A 1 80 ? -7.178 3.594 -8.484 1.00 88.81 80 PRO A O 1
ATOM 641 N N . GLN A 1 81 ? -9.318 3.126 -9.011 1.00 89.56 81 GLN A N 1
ATOM 642 C CA . GLN A 1 81 ? -9.961 4.229 -8.310 1.00 89.56 81 GLN A CA 1
ATOM 643 C C . GLN A 1 81 ? -10.477 3.746 -6.950 1.00 89.56 81 GLN A C 1
ATOM 645 O O . GLN A 1 81 ? -10.404 2.561 -6.615 1.00 89.56 81 GLN A O 1
ATOM 650 N N . GLN A 1 82 ? -11.021 4.662 -6.149 1.00 91.25 82 GLN A N 1
ATOM 651 C CA . GLN A 1 82 ? -11.524 4.350 -4.810 1.00 91.25 82 GLN A CA 1
ATOM 652 C C . GLN A 1 82 ? -12.555 3.209 -4.812 1.00 91.25 82 GLN A C 1
ATOM 654 O O . GLN A 1 82 ? -12.528 2.347 -3.932 1.00 91.25 82 GLN A O 1
ATOM 659 N N . GLU A 1 83 ? -13.457 3.168 -5.796 1.00 92.50 83 GLU A N 1
ATOM 660 C CA . GLU A 1 83 ? -14.470 2.118 -5.915 1.00 92.50 83 GLU A CA 1
ATOM 661 C C . GLU A 1 83 ? -13.886 0.724 -6.182 1.00 92.50 83 GLU A C 1
ATOM 663 O O . GLU A 1 83 ? -14.485 -0.272 -5.758 1.00 92.50 83 GLU A O 1
ATOM 668 N N . ASP A 1 84 ? -12.702 0.652 -6.792 1.00 93.12 84 ASP A N 1
ATOM 669 C CA . ASP A 1 84 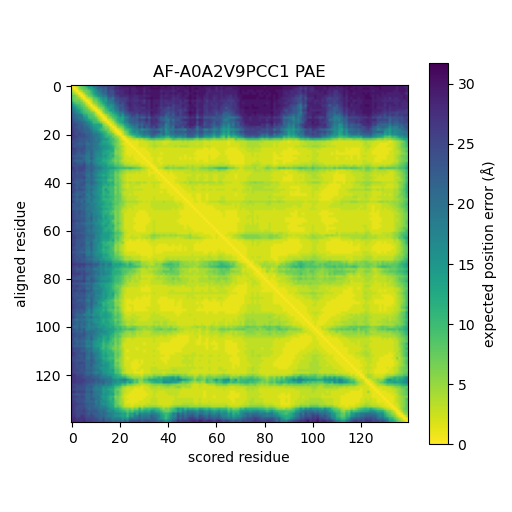? -12.006 -0.591 -7.135 1.00 93.12 84 ASP A CA 1
ATOM 670 C C . ASP A 1 84 ? -11.166 -1.132 -5.973 1.00 93.12 84 ASP A C 1
ATOM 672 O O . ASP A 1 84 ? -10.626 -2.232 -6.057 1.00 93.12 84 ASP A O 1
ATOM 676 N N . LEU A 1 85 ? -11.051 -0.385 -4.873 1.00 95.12 85 LEU A N 1
ATOM 677 C CA . LEU A 1 85 ? -10.274 -0.762 -3.696 1.00 95.12 85 LEU A CA 1
ATOM 678 C C . LEU A 1 85 ? -11.187 -1.232 -2.559 1.00 95.12 85 LEU A C 1
ATOM 680 O O . LEU A 1 85 ? -12.337 -0.794 -2.411 1.00 95.12 85 LEU A O 1
ATOM 684 N N . TYR A 1 86 ? -10.690 -2.147 -1.727 1.00 96.38 86 TYR A N 1
ATOM 685 C CA . TYR A 1 86 ? -11.356 -2.459 -0.463 1.00 96.38 86 TYR A CA 1
ATOM 686 C C . TYR A 1 86 ? -11.250 -1.276 0.508 1.00 96.38 86 TYR A C 1
ATOM 688 O O . TYR A 1 86 ? -10.249 -0.572 0.547 1.00 96.38 86 TYR A O 1
ATOM 696 N N . LYS A 1 87 ? -12.293 -1.067 1.323 1.00 96.00 87 LYS A N 1
ATOM 697 C CA . LYS A 1 87 ? -12.373 0.069 2.262 1.00 96.00 87 LYS A CA 1
ATOM 698 C C . LYS A 1 87 ? -11.404 -0.021 3.437 1.00 96.00 87 LYS A C 1
ATOM 700 O O . LYS A 1 87 ? -11.204 0.970 4.124 1.00 96.00 87 LYS A O 1
ATOM 705 N N . VAL A 1 88 ? -10.877 -1.206 3.721 1.00 96.75 88 VAL A N 1
ATOM 706 C CA . VAL A 1 88 ? -9.954 -1.442 4.831 1.00 96.75 88 VAL A CA 1
ATOM 707 C C . VAL A 1 88 ? -8.6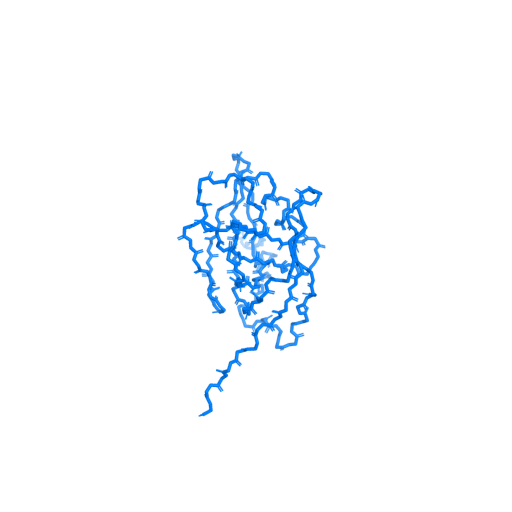78 -2.024 4.256 1.00 96.75 88 VAL A C 1
ATOM 709 O O . VAL A 1 88 ? -8.725 -2.971 3.470 1.00 96.75 88 VAL A O 1
ATOM 712 N N . GLY A 1 89 ? -7.558 -1.448 4.666 1.00 97.19 89 GLY A N 1
ATOM 713 C CA . GLY A 1 89 ? -6.221 -1.929 4.367 1.00 97.19 89 GLY A CA 1
ATOM 714 C C . GLY A 1 89 ? -5.382 -2.030 5.631 1.00 97.19 89 GLY A C 1
ATOM 715 O O . GLY A 1 89 ? -5.887 -1.953 6.758 1.00 97.19 89 GLY A O 1
ATOM 716 N N . THR A 1 90 ? -4.081 -2.169 5.428 1.00 97.69 90 THR A N 1
ATOM 717 C CA . THR A 1 90 ? -3.104 -2.270 6.506 1.00 97.69 90 THR A CA 1
ATOM 718 C C . THR A 1 90 ? -2.024 -1.232 6.306 1.00 97.69 90 THR A C 1
ATOM 720 O O . THR A 1 90 ? -1.360 -1.197 5.273 1.00 97.69 90 THR A O 1
ATOM 723 N N . VAL A 1 91 ? -1.846 -0.388 7.315 1.00 97.62 91 VAL A N 1
ATOM 724 C CA . VAL A 1 91 ? -0.680 0.479 7.425 1.00 97.62 91 VAL A CA 1
ATOM 725 C C . VAL A 1 91 ? 0.516 -0.416 7.691 1.00 97.62 91 VAL A C 1
ATOM 727 O O . VAL A 1 91 ? 0.486 -1.244 8.605 1.00 97.62 91 VAL A O 1
ATOM 730 N N . ALA A 1 92 ? 1.553 -0.266 6.883 1.00 97.56 92 ALA A N 1
ATOM 731 C CA . ALA A 1 92 ? 2.782 -1.024 6.994 1.00 97.56 92 ALA A CA 1
ATOM 732 C C . ALA A 1 92 ? 3.989 -0.089 6.991 1.00 97.56 92 ALA A C 1
ATOM 734 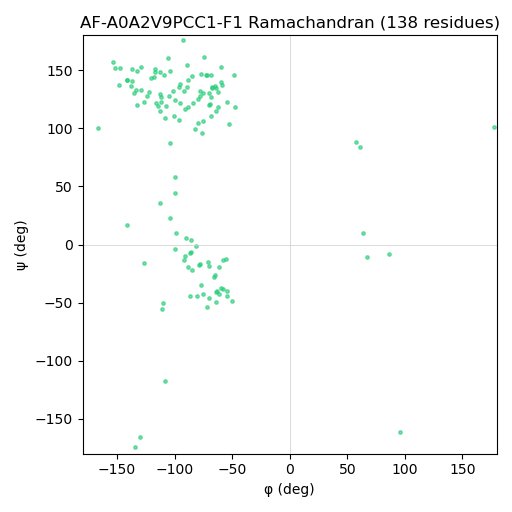O O . ALA A 1 92 ? 3.950 0.984 6.397 1.00 97.56 92 ALA A O 1
ATOM 735 N N . VAL A 1 93 ? 5.075 -0.522 7.625 1.00 97.62 93 VAL A N 1
ATOM 736 C CA . VAL A 1 93 ? 6.368 0.166 7.584 1.00 97.62 93 VAL A CA 1
ATOM 737 C C . VAL A 1 93 ? 7.286 -0.548 6.601 1.00 97.62 93 VAL A C 1
ATOM 739 O O . VAL A 1 93 ? 7.439 -1.772 6.648 1.00 97.62 93 VAL A O 1
ATOM 742 N N . ILE A 1 94 ? 7.929 0.217 5.722 1.00 97.62 94 ILE A N 1
ATOM 743 C CA . ILE A 1 94 ? 8.944 -0.290 4.800 1.00 97.62 94 ILE A CA 1
ATOM 744 C C . ILE A 1 94 ? 10.263 -0.442 5.559 1.00 97.62 94 ILE A C 1
ATOM 746 O O . ILE A 1 94 ? 10.982 0.523 5.829 1.00 97.62 94 ILE A O 1
ATOM 750 N N . MET A 1 95 ? 10.601 -1.689 5.883 1.00 96.12 95 MET A N 1
ATOM 751 C CA . MET A 1 95 ? 11.815 -2.030 6.620 1.00 96.12 95 MET A CA 1
ATOM 752 C C . MET A 1 95 ? 13.056 -1.941 5.729 1.00 96.12 95 MET A C 1
ATOM 754 O O . MET A 1 95 ? 14.108 -1.469 6.158 1.00 96.12 95 MET A O 1
ATOM 758 N N . ARG A 1 96 ? 12.957 -2.445 4.491 1.00 95.75 96 ARG A N 1
ATOM 759 C CA . ARG A 1 96 ? 14.064 -2.499 3.522 1.00 95.75 96 ARG A CA 1
ATOM 760 C C . ARG A 1 96 ? 13.547 -2.339 2.098 1.00 95.75 96 ARG A C 1
ATOM 762 O O . ARG A 1 96 ? 12.436 -2.767 1.798 1.00 95.75 96 ARG A O 1
ATOM 769 N N . MET A 1 97 ? 14.390 -1.803 1.220 1.00 96.44 97 MET A N 1
ATOM 770 C CA . MET A 1 97 ? 14.137 -1.698 -0.216 1.00 96.44 97 MET A CA 1
ATOM 771 C C . MET A 1 97 ? 15.399 -2.083 -0.992 1.00 96.44 97 MET A C 1
ATOM 773 O O . MET A 1 97 ? 16.512 -1.761 -0.581 1.00 96.44 97 MET A O 1
ATOM 777 N N . LEU A 1 98 ? 15.211 -2.799 -2.098 1.00 96.38 98 LEU A N 1
ATOM 778 C CA . LEU A 1 98 ? 16.252 -3.175 -3.044 1.00 96.38 98 LEU A CA 1
ATOM 779 C C . LEU A 1 98 ? 15.767 -2.877 -4.466 1.00 96.38 98 LEU A C 1
ATOM 781 O O . LEU A 1 98 ? 14.776 -3.461 -4.910 1.00 96.38 98 LEU A O 1
ATOM 785 N N . LYS A 1 99 ? 16.483 -2.010 -5.190 1.00 93.81 99 LYS A N 1
ATOM 786 C CA . LYS A 1 99 ? 16.271 -1.803 -6.630 1.00 93.81 99 LYS A CA 1
ATOM 787 C C . LYS A 1 99 ? 16.923 -2.950 -7.399 1.00 93.81 99 LYS A C 1
ATOM 789 O O . LYS A 1 99 ? 18.088 -3.272 -7.166 1.00 93.81 99 LYS A O 1
ATOM 794 N N . LEU A 1 100 ? 16.162 -3.589 -8.277 1.00 94.44 100 LEU A N 1
ATOM 795 C CA . LEU A 1 100 ? 16.633 -4.672 -9.131 1.00 94.44 100 LEU A CA 1
ATOM 796 C C . LEU A 1 100 ? 17.187 -4.099 -10.452 1.00 94.44 100 LEU A C 1
ATOM 798 O O . LEU A 1 100 ? 16.771 -3.016 -10.868 1.00 94.44 100 LEU A O 1
ATOM 802 N N . PRO A 1 101 ? 18.107 -4.805 -11.141 1.00 91.94 101 PRO A N 1
ATOM 803 C CA . PRO A 1 101 ? 18.709 -4.322 -12.391 1.00 91.94 101 PRO A CA 1
ATOM 804 C C . PRO A 1 101 ? 17.713 -4.094 -13.538 1.00 91.94 101 PRO A C 1
ATOM 806 O O . PRO A 1 101 ? 18.030 -3.397 -14.495 1.00 91.94 101 PRO A O 1
ATOM 809 N N . ASP A 1 102 ? 16.526 -4.692 -13.452 1.00 91.50 102 ASP A N 1
ATOM 810 C CA . ASP A 1 102 ? 15.449 -4.587 -14.440 1.00 91.50 102 ASP A CA 1
ATOM 811 C C . ASP A 1 102 ? 14.485 -3.416 -14.177 1.00 91.50 102 ASP A C 1
ATOM 813 O O . ASP A 1 102 ? 13.468 -3.295 -14.855 1.00 91.50 102 ASP A O 1
ATOM 817 N N . GLY A 1 103 ? 14.782 -2.566 -13.188 1.00 88.31 103 GLY A N 1
ATOM 818 C CA . GLY A 1 103 ? 13.962 -1.410 -12.821 1.00 88.31 103 GLY A CA 1
ATOM 819 C C . GLY A 1 103 ? 12.839 -1.717 -11.828 1.00 88.31 103 GLY A C 1
ATOM 820 O O . GLY A 1 103 ? 12.229 -0.787 -11.303 1.00 88.31 103 GLY A O 1
ATOM 821 N N . ARG A 1 104 ? 12.586 -2.991 -11.499 1.00 93.31 104 ARG A N 1
ATOM 822 C CA . ARG A 1 104 ? 11.643 -3.353 -10.431 1.00 93.31 104 ARG A CA 1
ATOM 823 C C . ARG A 1 104 ? 12.257 -3.093 -9.060 1.00 93.31 104 ARG A C 1
ATOM 825 O O . ARG A 1 104 ? 13.476 -3.044 -8.897 1.00 93.31 104 ARG A O 1
ATOM 832 N N . ILE A 1 105 ? 11.414 -3.002 -8.040 1.00 95.94 105 ILE A N 1
ATOM 833 C CA . ILE A 1 105 ? 11.862 -2.900 -6.651 1.00 95.94 105 ILE A CA 1
ATOM 834 C C . ILE A 1 105 ? 11.316 -4.064 -5.830 1.00 95.94 105 ILE A C 1
ATOM 836 O O . ILE A 1 105 ? 10.187 -4.522 -6.016 1.00 95.94 105 ILE A O 1
ATOM 840 N N . ARG A 1 106 ? 12.133 -4.548 -4.897 1.00 96.75 106 ARG A N 1
ATOM 841 C CA . ARG A 1 106 ? 11.720 -5.494 -3.864 1.00 96.75 106 ARG A CA 1
ATOM 842 C C . ARG A 1 106 ? 11.761 -4.783 -2.522 1.00 96.75 106 ARG A C 1
ATOM 844 O O . ARG A 1 106 ? 12.817 -4.302 -2.117 1.00 96.75 106 ARG A O 1
ATOM 851 N N . ILE A 1 107 ? 10.636 -4.754 -1.822 1.00 97.50 107 ILE A N 1
ATOM 852 C CA . ILE A 1 107 ? 10.532 -4.183 -0.478 1.00 97.50 107 ILE A CA 1
ATOM 853 C C . ILE A 1 107 ? 10.259 -5.273 0.550 1.00 97.50 107 ILE A C 1
ATOM 855 O O . ILE A 1 107 ? 9.625 -6.279 0.245 1.00 97.50 107 ILE A O 1
ATOM 859 N N . LEU A 1 108 ? 10.748 -5.080 1.770 1.00 97.81 108 LEU A N 1
ATOM 860 C CA . LEU A 1 108 ? 10.353 -5.856 2.941 1.00 97.81 108 LEU A CA 1
ATOM 861 C C . LEU A 1 108 ? 9.499 -4.950 3.819 1.00 97.81 108 LEU A C 1
ATOM 863 O O . LEU A 1 108 ? 9.987 -3.907 4.258 1.00 97.81 108 LEU A O 1
ATOM 867 N N . VAL A 1 109 ? 8.250 -5.337 4.055 1.00 97.69 109 VAL A N 1
ATOM 868 C CA . VAL A 1 109 ? 7.293 -4.542 4.832 1.00 97.69 109 VAL A CA 1
ATOM 869 C C . VAL A 1 109 ? 6.863 -5.280 6.090 1.00 97.69 109 VAL A C 1
ATOM 871 O O . VAL A 1 109 ? 6.788 -6.509 6.083 1.00 97.69 109 VAL A O 1
ATOM 874 N N . GLN A 1 110 ? 6.559 -4.525 7.145 1.00 97.12 110 GLN A N 1
ATOM 875 C CA . GLN A 1 110 ? 5.923 -5.019 8.363 1.00 97.12 110 GLN A CA 1
ATOM 876 C C . GLN A 1 110 ? 4.549 -4.371 8.519 1.00 97.12 110 GLN A C 1
ATOM 878 O O . GLN A 1 110 ? 4.459 -3.147 8.584 1.00 97.12 110 GLN A O 1
ATOM 883 N N . GLY A 1 111 ? 3.489 -5.174 8.598 1.00 96.12 111 GLY A N 1
ATOM 884 C CA . GLY A 1 111 ? 2.156 -4.682 8.939 1.00 96.12 111 GLY A CA 1
ATOM 885 C C . GLY A 1 111 ? 2.132 -4.128 10.365 1.00 96.12 111 GLY A C 1
ATOM 886 O O . GLY A 1 111 ? 2.647 -4.763 11.283 1.00 96.12 111 GLY A O 1
ATOM 887 N N . VAL A 1 112 ? 1.529 -2.958 10.555 1.00 94.06 112 VAL A N 1
ATOM 888 C CA . VAL A 1 112 ? 1.462 -2.262 11.850 1.00 94.06 112 VAL A CA 1
ATOM 889 C C . VAL A 1 112 ? 0.044 -2.255 12.392 1.00 94.06 112 VAL A C 1
ATOM 891 O O . VAL A 1 112 ? -0.188 -2.697 13.508 1.00 94.06 112 VAL A O 1
ATOM 894 N N . SER A 1 113 ? -0.907 -1.747 11.613 1.00 94.69 113 SER A N 1
ATOM 895 C CA . SER A 1 113 ? -2.288 -1.591 12.063 1.00 94.69 113 SER A CA 1
ATOM 896 C C . SER A 1 113 ? -3.247 -1.621 10.884 1.00 94.69 113 SER A C 1
ATOM 898 O O . SER A 1 113 ? -2.869 -1.337 9.745 1.00 94.69 113 SER A O 1
ATOM 900 N N . ARG A 1 114 ? -4.506 -1.966 11.145 1.00 96.50 114 ARG A N 1
ATOM 901 C CA . ARG A 1 114 ? -5.572 -1.823 10.151 1.00 96.50 114 ARG A CA 1
ATOM 902 C C . ARG A 1 114 ? -5.981 -0.358 10.057 1.00 96.50 114 ARG A C 1
ATOM 904 O O . ARG A 1 114 ? -6.013 0.350 11.059 1.00 96.50 114 ARG A O 1
ATOM 911 N N . ALA A 1 115 ? -6.358 0.079 8.865 1.00 96.94 115 ALA A N 1
ATOM 912 C CA . ALA A 1 115 ? -6.908 1.410 8.662 1.00 96.94 115 ALA A CA 1
ATOM 913 C C . ALA A 1 115 ? -8.048 1.384 7.645 1.00 96.94 115 ALA A C 1
ATOM 915 O O . ALA A 1 115 ? -8.015 0.633 6.667 1.00 96.94 115 ALA A O 1
ATOM 916 N N . MET A 1 116 ? -9.073 2.187 7.909 1.00 97.38 116 MET A N 1
ATOM 917 C CA . MET A 1 116 ? -10.187 2.430 7.007 1.00 97.38 116 MET A CA 1
ATOM 918 C C . MET A 1 116 ? -9.852 3.609 6.100 1.00 97.38 116 MET A C 1
ATOM 920 O O . MET A 1 116 ? -9.360 4.624 6.575 1.00 97.38 116 MET A O 1
ATOM 924 N N . ILE A 1 117 ? -10.137 3.473 4.812 1.00 97.50 117 ILE A N 1
ATOM 925 C CA . ILE A 1 117 ? -9.974 4.525 3.811 1.00 97.50 117 ILE A CA 1
ATOM 926 C C . ILE A 1 117 ? -11.217 5.408 3.827 1.00 97.50 117 ILE A C 1
ATOM 928 O O . ILE A 1 117 ? -12.325 4.926 3.573 1.00 97.50 117 ILE A O 1
ATOM 932 N N . GLU A 1 118 ? -11.025 6.696 4.078 1.00 96.56 118 GLU A N 1
ATOM 933 C CA . GLU A 1 118 ? -12.079 7.708 3.990 1.00 96.56 118 GLU A CA 1
ATOM 934 C C . GLU A 1 118 ? -12.195 8.247 2.561 1.00 96.56 118 GLU A C 1
ATOM 936 O O . GLU A 1 118 ? -13.289 8.338 2.000 1.00 96.56 118 GLU A O 1
ATOM 941 N N . SER A 1 119 ? -11.053 8.543 1.937 1.00 95.88 119 SER A N 1
ATOM 942 C CA . SER A 1 119 ? -10.976 8.979 0.543 1.00 95.88 119 SER A CA 1
ATOM 943 C C . SER A 1 119 ? -9.648 8.588 -0.093 1.00 95.88 119 SER A C 1
ATOM 945 O O . SER A 1 119 ? -8.640 8.458 0.600 1.00 95.88 119 SER A O 1
ATOM 947 N N . VAL A 1 120 ? -9.654 8.391 -1.411 1.00 95.31 120 VAL A N 1
ATOM 948 C CA . VAL A 1 120 ? -8.445 8.184 -2.217 1.00 95.31 120 VAL A CA 1
ATOM 949 C C . VAL A 1 120 ? -8.276 9.383 -3.132 1.00 95.31 120 VAL A C 1
ATOM 951 O O . VAL A 1 120 ? -9.207 9.754 -3.844 1.00 95.31 120 VAL A O 1
ATOM 954 N N . ASN A 1 121 ? -7.085 9.969 -3.137 1.00 91.19 121 ASN A N 1
ATOM 955 C CA . ASN A 1 121 ? -6.714 11.007 -4.081 1.00 91.19 121 ASN A CA 1
ATOM 956 C C . ASN A 1 121 ? -5.944 10.371 -5.253 1.00 91.19 121 ASN A C 1
ATOM 958 O O . ASN A 1 121 ? -4.790 9.963 -5.082 1.00 91.19 121 ASN A O 1
ATOM 962 N N . PRO A 1 122 ? -6.561 10.263 -6.447 1.00 79.19 122 PRO A N 1
ATOM 963 C CA . PRO A 1 122 ? -5.889 9.782 -7.644 1.00 79.19 122 PRO A CA 1
ATOM 964 C C . PRO A 1 122 ? -5.057 10.864 -8.345 1.00 79.19 122 PRO A C 1
ATOM 966 O O . PRO A 1 122 ? -4.447 10.567 -9.371 1.00 79.19 122 PRO A O 1
ATOM 969 N N . GLY A 1 123 ? -5.031 12.100 -7.847 1.00 72.94 123 GLY A N 1
ATOM 970 C CA . GLY A 1 123 ? -4.183 13.159 -8.381 1.00 72.94 123 GLY A CA 1
ATOM 971 C C . GLY A 1 123 ? -2.710 12.954 -8.024 1.00 72.94 123 GLY A C 1
ATOM 972 O O . GLY A 1 123 ? -2.384 12.481 -6.939 1.00 72.94 123 GLY A O 1
ATOM 973 N N . GLY A 1 124 ? -1.814 13.346 -8.931 1.00 81.06 124 GLY A N 1
ATOM 974 C CA . GLY A 1 124 ? -0.371 13.353 -8.688 1.00 81.06 124 GLY A CA 1
ATOM 975 C C . GLY A 1 124 ? 0.362 12.107 -9.181 1.00 81.06 124 GLY A C 1
ATOM 976 O O . GLY A 1 124 ? -0.101 11.379 -10.059 1.00 81.06 124 GLY A O 1
ATOM 977 N N . GLU A 1 125 ? 1.565 11.910 -8.651 1.00 88.00 125 GLU A N 1
ATOM 978 C CA . GLU A 1 125 ? 2.502 10.907 -9.149 1.00 88.00 125 GLU A CA 1
ATOM 979 C C . GLU A 1 125 ? 2.280 9.498 -8.581 1.00 88.00 125 GLU A C 1
ATOM 981 O O . GLU A 1 125 ? 2.678 8.525 -9.225 1.00 88.00 125 GLU A O 1
ATOM 986 N N . CYS A 1 126 ? 1.623 9.379 -7.426 1.00 92.56 126 CYS A N 1
ATOM 987 C CA . CYS A 1 126 ? 1.238 8.120 -6.796 1.00 92.56 126 CYS A CA 1
ATOM 988 C C . CYS A 1 126 ? -0.232 8.176 -6.313 1.00 92.56 126 CYS A C 1
ATOM 990 O O . CYS A 1 126 ? -0.971 9.080 -6.702 1.00 92.56 126 CYS A O 1
ATOM 992 N N . LEU A 1 127 ? -0.730 7.154 -5.611 1.00 93.94 127 LEU A N 1
ATOM 993 C CA . LEU A 1 127 ? -2.052 7.211 -4.966 1.00 93.94 127 LEU A CA 1
ATOM 994 C C . LEU A 1 127 ? -1.869 7.623 -3.510 1.00 93.94 127 LEU A C 1
ATOM 996 O O . LEU A 1 127 ? -1.001 7.070 -2.846 1.00 93.94 127 LEU A O 1
ATOM 1000 N N . HIS A 1 128 ? -2.733 8.502 -3.013 1.00 96.06 128 HIS A N 1
ATOM 1001 C CA . HIS A 1 128 ? -2.815 8.834 -1.591 1.00 96.06 12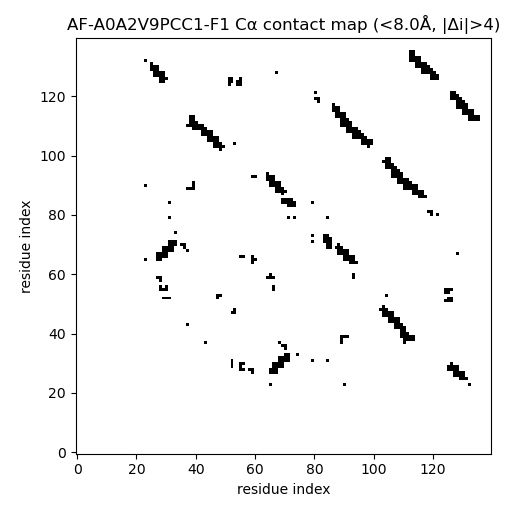8 HIS A CA 1
ATOM 1002 C C . HIS A 1 128 ? -4.170 8.441 -1.029 1.00 96.06 128 HIS A C 1
ATOM 1004 O O . HIS A 1 128 ? -5.169 8.449 -1.751 1.00 96.06 128 HIS A O 1
ATOM 1010 N N . ALA A 1 129 ? -4.216 8.112 0.256 1.00 97.19 129 ALA A N 1
ATOM 1011 C CA . ALA A 1 129 ? -5.466 7.875 0.954 1.00 97.19 129 ALA A CA 1
ATOM 1012 C C . ALA A 1 129 ? -5.506 8.589 2.297 1.00 97.19 129 ALA A C 1
ATOM 1014 O O . ALA A 1 129 ? -4.586 8.451 3.102 1.00 97.19 129 ALA A O 1
ATOM 1015 N N . GLN A 1 130 ? -6.623 9.271 2.544 1.00 97.50 130 GLN A N 1
ATOM 1016 C CA . GLN A 1 130 ? -7.015 9.688 3.883 1.00 97.50 130 GLN A CA 1
ATOM 1017 C C . GLN A 1 130 ? -7.536 8.466 4.633 1.00 97.50 130 GLN A C 1
ATOM 1019 O O . GLN A 1 130 ? -8.366 7.712 4.104 1.00 97.50 130 GLN A O 1
ATOM 1024 N N . ILE A 1 131 ? -7.040 8.259 5.846 1.00 97.56 131 ILE A N 1
ATOM 1025 C CA . ILE A 1 131 ? -7.280 7.060 6.627 1.00 97.56 131 ILE A CA 1
ATOM 1026 C C . ILE A 1 131 ? -7.675 7.343 8.070 1.00 97.56 131 ILE A C 1
ATOM 1028 O O . ILE A 1 131 ? -7.188 8.262 8.724 1.00 97.56 131 ILE A O 1
ATOM 1032 N N . GLN A 1 132 ? -8.488 6.436 8.598 1.00 96.62 132 GLN A N 1
ATOM 1033 C CA . GLN A 1 132 ? -8.775 6.318 10.015 1.00 96.62 132 GLN A CA 1
ATOM 1034 C C . GLN A 1 132 ? -8.232 4.982 10.527 1.00 96.62 132 GLN A C 1
ATOM 1036 O O . GLN A 1 132 ? -8.646 3.911 10.075 1.00 96.62 132 GLN A O 1
ATOM 1041 N N . VAL A 1 133 ? -7.301 5.025 11.482 1.00 94.31 133 VAL A N 1
ATOM 1042 C CA . VAL A 1 133 ? -6.752 3.810 12.102 1.00 94.31 133 VAL A CA 1
ATOM 1043 C C . VAL A 1 133 ? -7.863 3.056 12.828 1.00 94.31 133 VAL A C 1
ATOM 1045 O O . VAL A 1 133 ? -8.619 3.634 13.608 1.00 94.31 133 VAL A O 1
ATOM 1048 N N . VAL A 1 134 ? -7.955 1.751 12.578 1.00 91.94 134 VAL A N 1
ATOM 1049 C CA . VAL A 1 134 ? -8.911 0.863 13.238 1.00 91.94 134 VAL A CA 1
ATOM 1050 C C . VAL A 1 134 ? -8.234 0.279 14.480 1.00 91.94 134 VAL A C 1
ATOM 1052 O O . VAL A 1 134 ? -7.263 -0.465 14.328 1.00 91.94 134 VAL A O 1
ATOM 1055 N N . PRO A 1 135 ? -8.734 0.559 15.697 1.00 78.44 135 PRO A N 1
ATOM 1056 C CA . PRO A 1 135 ? -8.159 0.007 16.917 1.00 78.44 135 PRO A CA 1
ATOM 1057 C C . PRO A 1 135 ? -8.180 -1.524 16.900 1.00 78.44 135 PRO A C 1
ATOM 1059 O O . PRO A 1 135 ? -9.178 -2.147 16.515 1.00 78.44 135 PRO A O 1
ATOM 1062 N N . GLU A 1 136 ? -7.091 -2.148 17.340 1.00 70.56 136 GLU A N 1
ATOM 1063 C CA . GLU A 1 136 ? -7.107 -3.575 17.639 1.00 70.56 136 GLU A CA 1
ATOM 1064 C C . GLU A 1 136 ? -7.743 -3.801 19.009 1.00 70.56 136 GLU A C 1
ATOM 1066 O O . GLU A 1 136 ? -7.325 -3.222 20.011 1.00 70.56 136 GLU A O 1
ATOM 1071 N N . ILE A 1 137 ? -8.777 -4.641 19.056 1.00 69.81 137 ILE A N 1
ATOM 1072 C CA . ILE A 1 137 ? -9.354 -5.088 20.321 1.00 69.81 137 ILE A CA 1
ATOM 1073 C C . ILE A 1 137 ? -8.473 -6.236 20.805 1.00 69.81 137 ILE A C 1
ATOM 1075 O O . ILE A 1 137 ? -8.612 -7.366 20.338 1.00 69.81 137 ILE A O 1
ATOM 1079 N N . LEU A 1 138 ? -7.556 -5.946 21.725 1.00 63.03 138 LEU A N 1
ATOM 1080 C CA . LEU A 1 138 ? -6.901 -6.995 22.496 1.00 63.03 138 LEU A CA 1
ATOM 1081 C C . LEU A 1 138 ? -7.966 -7.596 23.415 1.00 63.03 138 LEU A C 1
ATOM 1083 O O . LEU A 1 138 ? -8.472 -6.919 24.309 1.00 63.03 138 LEU A O 1
ATOM 1087 N N . ALA A 1 139 ? -8.362 -8.839 23.148 1.00 56.91 139 ALA A N 1
ATOM 1088 C CA . ALA A 1 139 ? -9.209 -9.574 24.074 1.00 56.91 139 ALA A CA 1
ATOM 1089 C C . ALA A 1 139 ? -8.440 -9.740 25.395 1.00 56.91 139 ALA A C 1
ATOM 1091 O O . ALA A 1 139 ? -7.350 -10.313 25.406 1.00 56.91 139 ALA A O 1
ATOM 1092 N N . SER A 1 140 ? -8.995 -9.170 26.466 1.00 51.03 140 SER A N 1
ATOM 1093 C CA . SER A 1 140 ? -8.543 -9.314 27.855 1.00 51.03 140 SER A CA 1
ATOM 1094 C C . SER A 1 140 ? -8.883 -10.683 28.420 1.00 51.03 140 SER A C 1
ATOM 1096 O O . SER A 1 140 ? -10.043 -11.100 28.185 1.00 51.03 140 SER A O 1
#

Foldseek 3Di:
DDDDDDPPVPPQPDLPPPPPPPPDDQKAFEAEDEPDADAAQDKDKDKADDQQNVVSQVVCVVPVQKYWYWYFCDNPDPQDAPVRTDQKTFIKGFRDWDQDPVRMIMTIIHTHFMWGFPHWDSDDSYIMTRIDTDDDPDDD

Secondary structure (DSSP, 8-state):
----S-STT-----TT---TT----SEEEEEEESS----TT-EEEEEE-SHHHHHHHHHHHHTTSEEEEEEBSSSS-SS--GGGB-SEEEEEEEEEEEE-TTS-EEEEEEEEEEEEEEEEE--SSSEEEEEEEEPP----

Nearest PDB structures (foldseek):
  2ane-assembly1_D  TM=9.609E-01  e=5.680E-16  Escherichia coli
  3m65-assembly1_A  TM=9.617E-01  e=1.606E-14  Bacillus subtilis subsp. subtilis str. 168
  7cr9-assembly1_B  TM=9.622E-01  e=7.139E-14  Meiothermus taiwanensis
  7cr9-assembly1_A  TM=9.518E-01  e=2.090E-13  Meiothermus taiwanensis
  7p6u-assembly1_A  TM=9.091E-01  e=1.498E-12  Thermus thermophilus